Protein AF-A0ABD2JQU9-F1 (afdb_monomer)

Organism: Heterodera schachtii (NCBI:txid97005)

InterPro domains:
  IPR001356 Homeodomain [PS50071] (79-142)
  IPR001356 Homeodomain [SM00389] (81-146)
  IPR001356 Homeodomain [cd00086] (82-143)
  IPR008422 KN homeodomain [PF05920] (100-138)
  IPR009057 Homedomain-like superfamily [SSF46689] (81-146)
  IPR017970 Homeobox, conserved site [PS00027] (117-140)
  IPR050224 Three Amino acid Loop Extension (TALE) homeobox [PTHR11850] (70-148)

Foldseek 3Di:
DDDDDDDDDDDPPDDDPVVVLVVVLVVLVVVVVVVCVVDPDDPVNVVVVVVVSVVVVVVVVVVVVVVVVVVVVVVCVVVVVPPDDDDFDPQLVVLLVVLCVVCVVPLDDDLVVLVVSCVRRVHDSVVSVVVSVVVVVVVVVVVVVVVVVVVVPDDDDDDD

Solvent-accessible surface area (backbone atoms only — not comparable to full-atom values): 9724 Å² total; per-residue (Å²): 140,81,90,83,80,85,79,86,84,91,79,81,74,76,77,68,72,63,63,56,57,55,51,48,52,52,51,53,53,54,51,51,62,58,47,46,76,79,42,94,70,54,72,64,59,56,48,54,52,50,51,53,51,51,52,50,52,52,50,55,52,47,54,52,50,51,54,51,52,52,52,51,50,54,52,46,55,63,71,56,70,57,79,74,88,73,77,75,52,72,64,34,52,48,57,56,47,50,55,42,62,78,29,60,92,63,68,67,76,53,72,72,52,36,47,54,50,13,63,77,46,75,48,52,54,66,55,45,54,52,46,47,56,51,49,53,55,53,49,54,54,51,53,54,55,51,51,61,60,54,72,72,68,71,80,82,78,83,79,130

Secondary structure (DSSP, 8-state):
----PPP---------THHHHHHHHHHHHHHHHHHTTTS---HHHHHHHHHHHHHHHHHHHHHHHHHHHHHHHHHHHHHT-----PPPPHHHHHHHHHHHHHTSSS----HHHHHHHHHHHT--HHHHHHHHHHHHHHHHHHHHHHHHHHTT--------

pLDDT: mean 79.43, std 18.69, range [31.61, 96.81]

Nearest PDB structures (foldseek):
  4cyc-assembly1_B  TM=1.005E+00  e=2.100E-06  Drosophila melanogaster
  4uus-assembly2_F  TM=8.925E-01  e=4.643E-06  Drosophila melanogaster
  6fqp-assembly1_B  TM=8.777E-01  e=8.625E-04  Homo sapiens
  1x2n-assembly1_A  TM=8.957E-01  e=9.214E-04  Homo sapiens
  1le8-assembly1_B  TM=9.350E-01  e=3.501E-02  Saccharomyces cerevisiae

Structure (mmCIF, N/CA/C/O backbone):
data_AF-A0ABD2JQU9-F1
#
_entry.id   AF-A0ABD2JQU9-F1
#
loop_
_atom_site.group_PDB
_atom_site.id
_atom_site.type_symbol
_atom_site.label_atom_id
_atom_site.label_alt_id
_atom_site.label_comp_id
_atom_site.label_asym_id
_atom_site.label_entity_id
_atom_site.label_seq_id
_atom_site.pdbx_PDB_ins_code
_atom_site.Cartn_x
_atom_site.Cartn_y
_atom_site.Cartn_z
_atom_site.occupancy
_atom_site.B_iso_or_equiv
_atom_site.auth_seq_id
_atom_site.auth_comp_id
_atom_site.auth_asym_id
_atom_site.auth_atom_id
_atom_site.pdbx_PDB_model_num
ATOM 1 N N . MET A 1 1 ? -27.118 -8.702 -22.383 1.00 34.50 1 MET A N 1
ATOM 2 C CA . MET A 1 1 ? -26.031 -9.206 -21.510 1.00 34.50 1 MET A CA 1
ATOM 3 C C . MET A 1 1 ? -24.761 -9.290 -22.346 1.00 34.50 1 MET A C 1
ATOM 5 O O . MET A 1 1 ? -24.836 -9.904 -23.390 1.00 34.50 1 MET A O 1
ATOM 9 N N . ILE A 1 2 ? -23.601 -8.714 -22.051 1.00 36.03 2 ILE A N 1
ATOM 10 C CA . ILE A 1 2 ? -23.138 -7.733 -21.068 1.00 36.03 2 ILE A CA 1
ATOM 11 C C . ILE A 1 2 ? -22.145 -6.853 -21.845 1.00 36.03 2 ILE A C 1
ATOM 13 O O . ILE A 1 2 ? -21.308 -7.353 -22.591 1.00 36.03 2 ILE A O 1
ATOM 17 N N . ILE A 1 3 ? -22.285 -5.543 -21.679 1.00 39.41 3 ILE A N 1
ATOM 18 C CA . ILE A 1 3 ? -21.389 -4.509 -22.191 1.00 39.41 3 ILE A CA 1
ATOM 19 C C . ILE A 1 3 ? -20.104 -4.551 -21.358 1.00 39.41 3 ILE A C 1
ATOM 21 O O . ILE A 1 3 ? -20.185 -4.486 -20.133 1.00 39.41 3 ILE A O 1
ATOM 25 N N . PHE A 1 4 ? -18.927 -4.570 -21.987 1.00 31.61 4 PHE A N 1
ATOM 26 C CA . PHE A 1 4 ? -17.730 -4.042 -21.332 1.00 31.61 4 PHE A CA 1
ATOM 27 C C . PHE A 1 4 ? -16.903 -3.206 -22.306 1.00 31.61 4 PHE A C 1
ATOM 29 O O . PHE A 1 4 ? -15.970 -3.667 -22.955 1.00 31.61 4 PHE A O 1
ATOM 36 N N . VAL A 1 5 ? -17.296 -1.938 -22.397 1.00 41.03 5 VAL A N 1
ATOM 37 C CA . VAL A 1 5 ? -16.440 -0.843 -22.845 1.00 41.03 5 VAL A CA 1
ATOM 38 C C . VAL A 1 5 ? -15.623 -0.392 -21.633 1.00 41.03 5 VAL A C 1
ATOM 40 O O . VAL A 1 5 ? -16.225 0.088 -20.669 1.00 41.03 5 VAL A O 1
ATOM 43 N N . PRO A 1 6 ? -14.282 -0.443 -21.653 1.00 39.75 6 PRO A N 1
ATOM 44 C CA . PRO A 1 6 ? -13.497 0.433 -20.807 1.00 39.75 6 PRO A CA 1
ATOM 45 C C . PRO A 1 6 ? -13.374 1.806 -21.488 1.00 39.75 6 PRO A C 1
ATOM 47 O O . PRO A 1 6 ? -12.848 1.936 -22.593 1.00 39.75 6 PRO A O 1
ATOM 50 N N . LYS A 1 7 ? -13.889 2.838 -20.811 1.00 41.66 7 LYS A N 1
ATOM 51 C CA . LYS A 1 7 ? -13.658 4.260 -21.102 1.00 41.66 7 LYS A CA 1
ATOM 52 C C . LYS A 1 7 ? -12.208 4.631 -20.709 1.00 41.66 7 LYS A C 1
ATOM 54 O O . LYS A 1 7 ? -11.801 4.320 -19.598 1.00 41.66 7 LYS A O 1
ATOM 59 N N . ASN A 1 8 ? -11.491 5.260 -21.652 1.00 38.97 8 ASN A N 1
ATOM 60 C CA . ASN A 1 8 ? -10.185 5.978 -21.654 1.00 38.97 8 ASN A CA 1
ATOM 61 C C . ASN A 1 8 ? -9.604 6.525 -20.316 1.00 38.97 8 ASN A C 1
ATOM 63 O O . ASN A 1 8 ? -10.396 6.713 -19.396 1.00 38.97 8 ASN A O 1
ATOM 67 N N . PRO A 1 9 ? -8.312 6.972 -20.216 1.00 54.53 9 PRO A N 1
ATOM 68 C CA . PRO A 1 9 ? -7.276 7.189 -21.261 1.00 54.53 9 PRO A CA 1
ATOM 69 C C . PRO A 1 9 ? -5.811 6.800 -20.861 1.00 54.53 9 PRO A C 1
ATOM 71 O O . PRO A 1 9 ? -5.499 6.488 -19.715 1.00 54.53 9 PRO A O 1
ATOM 74 N N . SER A 1 10 ? -4.857 6.932 -21.795 1.00 41.62 10 SER A N 1
ATOM 75 C CA . SER A 1 10 ? -3.425 7.224 -21.522 1.00 41.62 10 SER A CA 1
ATOM 76 C C . SER A 1 10 ? -2.565 6.204 -20.747 1.00 41.62 10 SER A C 1
ATOM 78 O O . SER A 1 10 ? -1.945 6.534 -19.742 1.00 41.62 10 SER A O 1
ATOM 80 N N . LEU A 1 11 ? -2.380 5.002 -21.291 1.00 42.66 11 LEU A N 1
ATOM 81 C CA . LEU A 1 11 ? -1.131 4.254 -21.087 1.00 42.66 11 LEU A CA 1
ATOM 82 C C . LEU A 1 11 ? -0.710 3.613 -22.407 1.00 42.66 11 LEU A C 1
ATOM 84 O O . LEU A 1 11 ? -0.790 2.406 -22.617 1.00 42.66 11 LEU 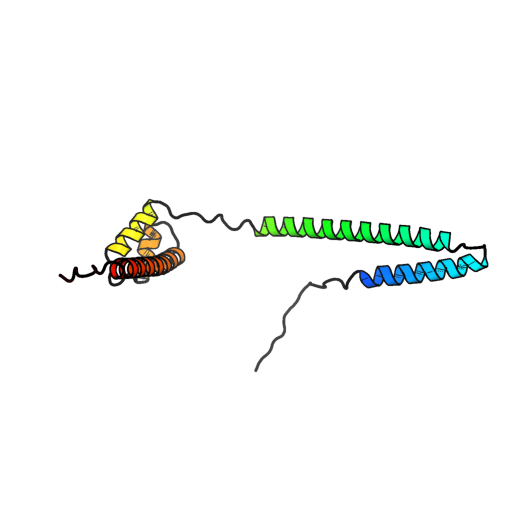A O 1
ATOM 88 N N . ILE A 1 12 ? -0.247 4.465 -23.321 1.00 46.06 12 ILE A N 1
ATOM 89 C CA . ILE A 1 12 ? 0.651 4.017 -24.380 1.00 46.06 12 ILE A CA 1
ATOM 90 C C . ILE A 1 12 ? 1.947 3.646 -23.662 1.00 46.06 12 ILE A C 1
ATOM 92 O O . ILE A 1 12 ? 2.786 4.500 -23.392 1.00 46.06 12 ILE A O 1
ATOM 96 N N . ILE A 1 13 ? 2.082 2.377 -23.283 1.00 45.00 13 ILE A N 1
ATOM 97 C CA . ILE A 1 13 ? 3.381 1.813 -22.924 1.00 45.00 13 ILE A CA 1
ATOM 98 C C . ILE A 1 13 ? 4.216 1.919 -24.208 1.00 45.00 13 ILE A C 1
ATOM 100 O O . ILE A 1 13 ? 3.842 1.293 -25.207 1.00 45.00 13 ILE A O 1
ATOM 104 N N . PRO A 1 14 ? 5.277 2.746 -24.261 1.00 45.03 14 PRO A N 1
ATOM 105 C CA . PRO A 1 14 ? 6.024 2.909 -25.493 1.00 45.03 14 PRO A CA 1
ATOM 106 C C . PRO A 1 14 ? 6.650 1.562 -25.858 1.00 45.03 14 PRO A C 1
ATOM 108 O O . PRO A 1 14 ? 7.309 0.917 -25.038 1.00 45.03 14 PRO A O 1
ATOM 111 N N . ARG A 1 15 ? 6.390 1.128 -27.098 1.00 51.03 15 ARG A N 1
ATOM 112 C CA . ARG A 1 15 ? 7.008 -0.045 -27.730 1.00 51.03 15 ARG A CA 1
ATOM 113 C C . ARG A 1 15 ? 8.518 -0.066 -27.448 1.00 51.03 15 ARG A C 1
ATOM 115 O O . ARG A 1 15 ? 9.155 0.988 -27.455 1.00 51.03 15 ARG A O 1
ATOM 122 N N . PRO A 1 16 ? 9.103 -1.250 -27.209 1.00 48.78 16 PRO A N 1
ATOM 123 C CA . PRO A 1 16 ? 10.430 -1.361 -26.633 1.00 48.78 16 PRO A CA 1
ATOM 124 C C . PRO A 1 16 ? 11.494 -0.808 -27.584 1.00 48.78 16 PRO A C 1
ATOM 126 O O . PRO A 1 16 ? 11.481 -1.064 -28.788 1.00 48.78 16 PRO A O 1
ATOM 129 N N . LEU A 1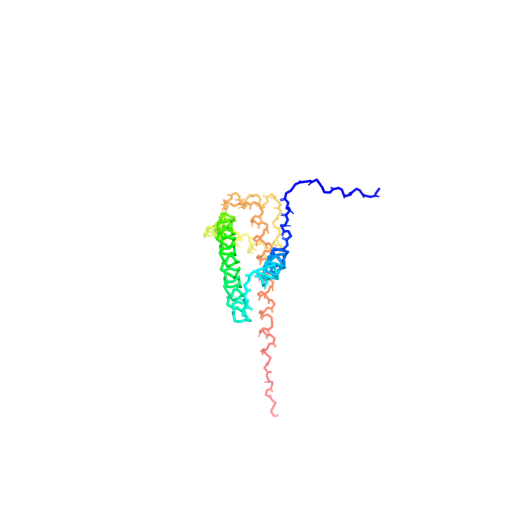 17 ? 12.463 -0.114 -26.989 1.00 51.19 17 LEU A N 1
ATOM 130 C CA . LEU A 1 17 ? 13.675 0.505 -27.553 1.00 51.19 17 LEU A CA 1
ATOM 131 C C . LEU A 1 17 ? 14.522 -0.391 -28.487 1.00 51.19 17 LEU A C 1
ATOM 133 O O . LEU A 1 17 ? 15.491 0.077 -29.081 1.00 51.19 17 LEU A O 1
ATOM 137 N N . PHE A 1 18 ? 14.161 -1.665 -28.644 1.00 47.84 18 PHE A N 1
ATOM 138 C CA . PHE A 1 18 ? 14.806 -2.635 -29.526 1.00 47.84 18 PHE A CA 1
ATOM 139 C C . PHE A 1 18 ? 14.780 -2.227 -31.002 1.00 47.84 18 PHE A C 1
ATOM 141 O O . PHE A 1 18 ? 15.732 -2.508 -31.726 1.00 47.84 18 PHE A O 1
ATOM 148 N N . HIS A 1 19 ? 13.737 -1.524 -31.453 1.00 50.53 19 HIS A N 1
ATOM 149 C CA . HIS A 1 19 ? 13.647 -1.121 -32.858 1.00 50.53 19 HIS A CA 1
ATOM 150 C C . HIS A 1 19 ? 14.688 -0.052 -33.229 1.00 50.53 19 HIS A C 1
ATOM 152 O O . HIS A 1 19 ? 15.173 -0.038 -34.359 1.00 50.53 19 HIS A O 1
ATOM 158 N N . ASN A 1 20 ? 15.091 0.793 -32.271 1.00 60.19 20 ASN A N 1
ATOM 159 C CA . ASN A 1 20 ? 16.080 1.845 -32.504 1.00 60.19 20 ASN A CA 1
ATOM 160 C C . ASN A 1 20 ? 17.502 1.293 -32.589 1.00 60.19 20 ASN A C 1
ATOM 162 O O . ASN A 1 20 ? 18.254 1.738 -33.449 1.00 60.19 20 ASN A O 1
ATOM 166 N N . SER A 1 21 ? 17.882 0.310 -31.762 1.00 62.84 21 SER A N 1
ATOM 167 C CA . SER A 1 21 ? 19.242 -0.249 -31.841 1.00 62.84 21 SER A CA 1
ATOM 168 C C . SER A 1 21 ? 19.438 -1.096 -33.101 1.00 62.84 21 SER A C 1
ATOM 170 O O . SER A 1 21 ? 20.483 -1.002 -33.740 1.00 62.84 21 SER A O 1
ATOM 172 N N . VAL A 1 22 ? 18.415 -1.853 -33.518 1.00 68.19 22 VAL A N 1
ATOM 173 C CA . VAL A 1 22 ? 18.451 -2.643 -34.757 1.00 68.19 22 VAL A CA 1
ATOM 174 C C . VAL A 1 22 ? 18.450 -1.732 -35.989 1.00 68.19 22 VAL A C 1
ATOM 176 O O . VAL A 1 22 ? 19.263 -1.934 -36.892 1.00 68.19 22 VAL A O 1
ATOM 179 N N . ALA A 1 23 ? 17.611 -0.689 -36.012 1.00 73.81 23 ALA A N 1
ATOM 180 C CA . ALA A 1 23 ? 17.609 0.301 -37.092 1.00 73.81 23 ALA A CA 1
ATOM 181 C C . ALA A 1 23 ? 18.923 1.095 -37.152 1.00 73.81 23 ALA A C 1
ATOM 183 O O . ALA A 1 23 ? 19.456 1.324 -38.239 1.00 73.81 23 ALA A O 1
ATOM 184 N N . CYS A 1 24 ? 19.484 1.464 -35.998 1.00 74.69 24 CYS A N 1
ATOM 185 C CA . CYS A 1 24 ? 20.772 2.143 -35.908 1.00 74.69 24 CYS A CA 1
ATOM 186 C C . CYS A 1 24 ? 21.899 1.252 -36.444 1.00 74.69 24 CYS A C 1
ATOM 188 O O . CYS A 1 24 ? 22.634 1.675 -37.330 1.00 74.69 24 CYS A O 1
ATOM 190 N N . LEU A 1 25 ? 21.961 -0.016 -36.022 1.00 74.12 25 LEU A N 1
ATOM 191 C CA . LEU A 1 25 ? 22.961 -0.972 -36.501 1.00 74.12 25 LEU A CA 1
ATOM 192 C C . LEU A 1 25 ? 22.860 -1.213 -38.015 1.00 74.12 25 LEU A C 1
ATOM 194 O O . LEU A 1 25 ? 23.878 -1.289 -38.704 1.00 74.12 25 LEU A O 1
ATOM 198 N N . HIS A 1 26 ? 21.640 -1.319 -38.547 1.00 79.19 26 HIS A N 1
ATOM 199 C CA . HIS A 1 26 ? 21.409 -1.463 -39.983 1.00 79.19 26 HIS A CA 1
ATOM 200 C C . HIS A 1 26 ? 21.869 -0.222 -40.762 1.00 79.19 26 HIS A C 1
ATOM 202 O O . HIS A 1 26 ? 22.575 -0.343 -41.765 1.00 79.19 26 HIS A O 1
ATOM 208 N N . THR A 1 27 ? 21.542 0.968 -40.257 1.00 81.50 27 THR A N 1
ATOM 209 C CA . THR A 1 27 ? 21.963 2.248 -40.843 1.00 81.50 27 THR A CA 1
ATOM 210 C C . THR A 1 27 ? 23.484 2.384 -40.835 1.00 81.50 27 THR A C 1
ATOM 212 O O . THR A 1 27 ? 24.077 2.716 -41.859 1.00 81.50 27 THR A O 1
ATOM 215 N N . SER A 1 28 ? 24.138 2.041 -39.722 1.00 81.31 28 SER A N 1
ATOM 216 C CA . SER A 1 28 ? 25.597 2.056 -39.608 1.00 81.31 28 SER A CA 1
ATOM 217 C C . SER A 1 28 ? 26.268 1.094 -40.588 1.00 81.31 28 SER A C 1
ATOM 219 O O . SER A 1 28 ? 27.234 1.467 -41.245 1.00 81.31 28 SER A O 1
ATOM 221 N N . ARG A 1 29 ? 25.740 -0.127 -40.754 1.00 82.19 29 ARG A N 1
ATOM 222 C CA . ARG A 1 29 ? 26.263 -1.094 -41.738 1.00 82.19 29 ARG A CA 1
ATOM 223 C C . ARG A 1 29 ? 26.153 -0.580 -43.171 1.00 82.19 29 ARG A C 1
ATOM 225 O O . ARG A 1 29 ? 27.103 -0.706 -43.938 1.00 82.19 29 ARG A O 1
ATOM 232 N N . ARG A 1 30 ? 25.018 0.030 -43.520 1.00 85.56 30 ARG A N 1
ATOM 233 C CA . ARG A 1 30 ? 24.813 0.643 -44.837 1.00 85.56 30 ARG A CA 1
ATOM 234 C C . ARG A 1 30 ? 25.769 1.816 -45.071 1.00 85.56 30 ARG A C 1
ATOM 236 O O . ARG A 1 30 ? 26.307 1.935 -46.166 1.00 85.56 30 ARG A O 1
A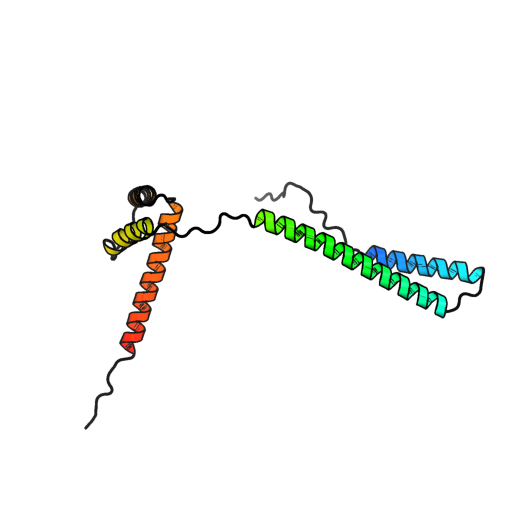TOM 243 N N . LEU A 1 31 ? 26.025 2.634 -44.049 1.00 85.25 31 LEU A N 1
ATOM 244 C CA . LEU A 1 31 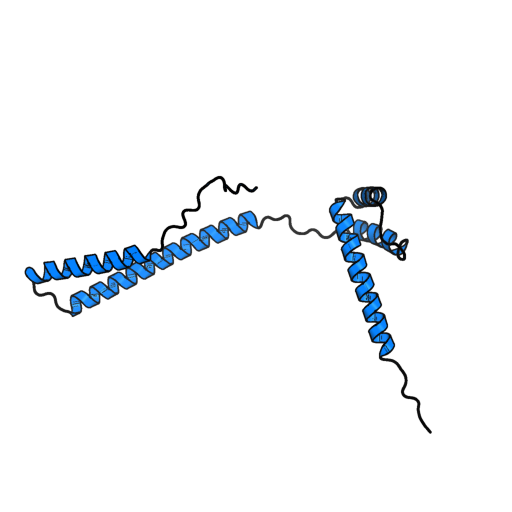? 26.995 3.729 -44.122 1.00 85.25 31 LEU A CA 1
ATOM 245 C C . LEU A 1 31 ? 28.411 3.208 -44.411 1.00 85.25 31 LEU A C 1
ATOM 247 O O . LEU A 1 31 ? 29.051 3.679 -45.347 1.00 85.25 31 LEU A O 1
ATOM 251 N N . PHE A 1 32 ? 28.876 2.187 -43.684 1.00 85.06 32 PHE A N 1
ATOM 252 C CA . PHE A 1 32 ? 30.189 1.583 -43.945 1.00 85.06 32 PHE A CA 1
ATOM 253 C C . PHE A 1 32 ? 30.305 0.982 -45.349 1.00 85.06 32 PHE A C 1
ATOM 255 O O . PHE A 1 32 ? 31.346 1.137 -45.983 1.00 85.06 32 PHE A O 1
ATOM 262 N N . ALA A 1 33 ? 29.240 0.356 -45.859 1.00 84.56 33 ALA A N 1
ATOM 263 C CA . ALA A 1 33 ? 29.223 -0.211 -47.208 1.00 84.56 33 ALA A CA 1
ATOM 264 C C . ALA A 1 33 ? 29.380 0.855 -48.309 1.00 84.56 33 ALA A C 1
ATOM 266 O O . ALA A 1 33 ? 30.043 0.606 -49.312 1.00 84.56 33 ALA A O 1
ATOM 267 N N . VAL A 1 34 ? 28.806 2.049 -48.119 1.00 86.62 34 VAL A N 1
ATOM 268 C CA . VAL A 1 34 ? 28.988 3.183 -49.042 1.00 86.62 34 VAL A CA 1
ATOM 269 C C . VAL A 1 34 ? 30.392 3.776 -48.903 1.00 86.62 34 VAL A C 1
ATOM 271 O O . VAL A 1 34 ? 31.059 4.025 -49.902 1.00 86.62 34 VAL A O 1
ATOM 274 N N . HIS A 1 35 ? 30.885 3.952 -47.674 1.00 84.75 35 HIS A N 1
ATOM 275 C CA . HIS A 1 35 ? 32.224 4.500 -47.426 1.00 84.75 35 HIS A CA 1
ATOM 276 C C . HIS A 1 35 ? 33.351 3.628 -47.993 1.00 84.75 35 HIS A C 1
ATOM 278 O O . HIS A 1 35 ? 34.354 4.166 -48.463 1.00 84.75 35 HIS A O 1
ATOM 284 N N . ALA A 1 36 ? 33.171 2.305 -47.999 1.00 86.38 36 ALA A N 1
ATOM 285 C CA . ALA A 1 36 ? 34.122 1.359 -48.578 1.00 86.38 36 ALA A CA 1
ATOM 286 C C . ALA A 1 36 ? 34.349 1.557 -50.091 1.00 86.38 36 ALA A C 1
ATOM 288 O O . ALA A 1 36 ? 35.362 1.101 -50.612 1.00 86.38 36 ALA A O 1
ATOM 289 N N . GLN A 1 37 ? 33.445 2.254 -50.793 1.00 88.25 37 GLN A N 1
ATOM 290 C CA . GLN A 1 37 ? 33.595 2.580 -52.219 1.00 88.25 37 GLN A CA 1
ATOM 291 C C . GLN A 1 37 ? 34.522 3.780 -52.462 1.00 88.25 37 GLN A C 1
ATOM 293 O O . GLN A 1 37 ? 35.054 3.931 -53.556 1.00 88.25 37 GLN A O 1
ATOM 298 N N . LEU A 1 38 ? 34.712 4.640 -51.455 1.00 87.38 38 LEU A N 1
ATOM 299 C CA . LEU A 1 38 ? 35.482 5.885 -51.567 1.00 87.38 38 LEU A CA 1
ATOM 300 C C . LEU A 1 38 ? 36.870 5.784 -50.925 1.00 87.38 38 LEU A C 1
ATOM 302 O O . LEU A 1 38 ? 37.760 6.569 -51.241 1.00 87.38 38 LEU A O 1
ATOM 306 N N . ARG A 1 39 ? 37.057 4.841 -49.998 1.00 85.50 39 ARG A N 1
ATOM 307 C CA . ARG A 1 39 ? 38.328 4.590 -49.314 1.00 85.50 39 ARG A CA 1
ATOM 308 C C . ARG A 1 39 ? 38.382 3.163 -48.770 1.00 85.50 39 ARG A C 1
ATOM 310 O O . ARG A 1 39 ? 37.332 2.605 -48.451 1.00 85.50 39 ARG A O 1
ATOM 317 N N . PRO A 1 40 ? 39.582 2.602 -48.550 1.00 85.75 40 PRO A N 1
ATOM 318 C CA . PRO A 1 40 ? 39.719 1.349 -47.823 1.00 85.75 40 PRO A CA 1
ATOM 319 C C . PRO A 1 40 ? 39.149 1.502 -46.406 1.00 85.75 40 PRO A C 1
ATOM 321 O O . PRO A 1 40 ? 39.565 2.385 -45.650 1.00 85.75 40 PRO A O 1
ATOM 324 N N . VAL A 1 41 ? 38.182 0.653 -46.064 1.00 86.88 41 VAL A N 1
ATOM 325 C CA . VAL A 1 41 ? 37.637 0.510 -44.709 1.00 86.88 41 VAL A CA 1
ATOM 326 C C . VAL A 1 41 ? 38.158 -0.808 -44.163 1.00 86.88 41 VAL A C 1
ATOM 328 O O . VAL A 1 41 ? 37.892 -1.864 -44.738 1.00 86.88 41 VAL A O 1
ATOM 331 N N . THR A 1 42 ? 38.917 -0.759 -43.071 1.00 88.12 42 THR A N 1
ATOM 332 C CA . THR A 1 42 ? 39.436 -1.983 -42.463 1.00 88.12 42 THR A CA 1
ATOM 333 C C . THR A 1 42 ? 38.368 -2.628 -41.573 1.00 88.12 42 THR A C 1
ATOM 335 O O . THR A 1 42 ? 37.522 -1.931 -41.002 1.00 88.12 42 THR A O 1
ATOM 338 N N . PRO A 1 43 ? 38.398 -3.958 -41.378 1.00 83.69 43 PRO A N 1
ATOM 339 C CA . PRO A 1 43 ? 37.519 -4.619 -40.413 1.00 83.69 43 PRO A CA 1
ATOM 340 C C . PRO A 1 43 ? 37.662 -4.066 -38.984 1.00 83.69 43 PRO A C 1
ATOM 342 O O . PRO A 1 43 ? 36.688 -4.061 -38.230 1.00 83.69 43 PRO A O 1
ATOM 345 N N . GLY A 1 44 ? 38.850 -3.562 -38.625 1.00 85.69 44 GLY A N 1
ATOM 346 C CA . GLY A 1 44 ? 39.113 -2.925 -37.333 1.00 85.69 44 GLY A CA 1
ATOM 347 C C . GLY A 1 44 ? 38.299 -1.647 -37.123 1.00 85.69 44 GLY A C 1
ATOM 348 O O . GLY A 1 44 ? 37.722 -1.469 -36.052 1.00 85.69 44 GLY A O 1
ATOM 349 N N . ASP A 1 45 ? 38.156 -0.811 -38.155 1.00 83.62 45 ASP A N 1
ATOM 350 C CA . ASP A 1 45 ? 37.362 0.427 -38.092 1.00 83.62 45 ASP A CA 1
ATOM 351 C C . AS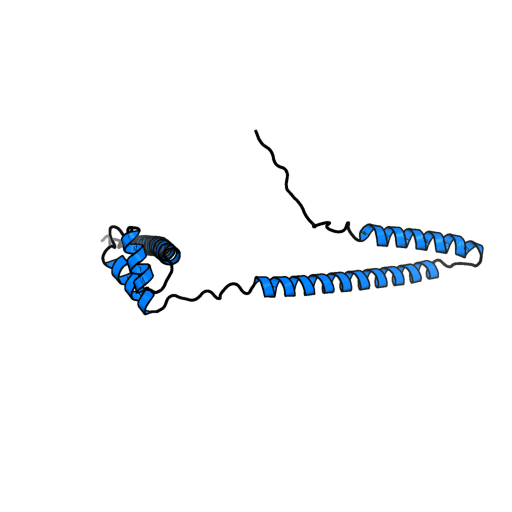P A 1 45 ? 35.882 0.131 -37.796 1.00 83.62 45 ASP A C 1
ATOM 353 O O . ASP A 1 45 ? 35.248 0.776 -36.956 1.00 83.62 45 ASP A O 1
ATOM 357 N N . VAL A 1 46 ? 35.341 -0.904 -38.450 1.00 84.00 46 VAL A N 1
ATOM 358 C CA . VAL A 1 46 ? 33.953 -1.353 -38.265 1.00 84.00 46 VAL A CA 1
ATOM 359 C C . VAL A 1 46 ? 33.741 -1.915 -36.857 1.00 84.00 46 VAL A C 1
ATOM 361 O O . VAL A 1 46 ? 32.712 -1.649 -36.231 1.00 84.00 46 VAL A O 1
ATOM 364 N N . GLN A 1 47 ? 34.715 -2.665 -36.333 1.00 85.62 47 GLN A N 1
ATOM 365 C CA . GLN A 1 47 ? 34.665 -3.198 -34.970 1.00 85.62 47 GLN A CA 1
ATOM 366 C C . GLN A 1 47 ? 34.730 -2.090 -33.914 1.00 85.62 47 GLN A C 1
ATOM 368 O O . GLN A 1 47 ? 33.902 -2.083 -33.002 1.00 85.62 47 GLN A O 1
ATOM 373 N N . GLN A 1 48 ? 35.650 -1.131 -34.050 1.00 86.62 48 GLN A N 1
ATOM 374 C CA . GLN A 1 48 ? 35.773 0.001 -33.124 1.00 86.62 48 GLN A CA 1
ATOM 375 C C . GLN A 1 48 ? 34.492 0.831 -33.083 1.00 86.62 48 GLN A C 1
ATOM 377 O O . GLN A 1 48 ? 33.965 1.119 -32.007 1.00 86.62 48 GLN A O 1
ATOM 382 N N . PHE A 1 49 ? 33.922 1.140 -34.248 1.00 85.31 49 PHE A N 1
ATOM 383 C CA . PHE A 1 49 ? 32.641 1.832 -34.309 1.00 85.31 49 PHE A CA 1
ATOM 384 C C . PHE A 1 49 ? 31.511 1.020 -33.663 1.00 85.31 49 PHE A C 1
ATOM 386 O O . PHE A 1 49 ? 30.700 1.569 -32.915 1.00 85.31 49 PHE A O 1
ATOM 393 N N . GLY A 1 50 ? 31.472 -0.295 -33.904 1.00 83.94 50 GLY A N 1
ATOM 394 C CA . GLY A 1 50 ? 30.518 -1.196 -33.262 1.00 83.94 50 GLY A CA 1
ATOM 395 C C . GLY A 1 50 ? 30.597 -1.139 -31.734 1.00 83.94 50 GLY A C 1
ATOM 396 O O . GLY A 1 50 ? 29.564 -1.037 -31.074 1.00 83.94 50 GLY A O 1
ATOM 397 N N . ILE A 1 51 ? 31.807 -1.132 -31.171 1.00 87.81 51 ILE A N 1
ATOM 398 C CA . ILE A 1 51 ? 32.041 -1.010 -29.725 1.00 87.81 51 ILE A CA 1
ATOM 399 C C . ILE A 1 51 ? 31.525 0.335 -29.203 1.00 87.81 51 ILE A C 1
ATOM 401 O O . ILE A 1 51 ? 30.748 0.361 -28.247 1.00 87.81 51 ILE A O 1
ATOM 405 N N . VAL A 1 52 ? 31.895 1.447 -29.845 1.00 88.25 52 VAL A N 1
ATOM 406 C CA . VAL A 1 52 ? 31.455 2.796 -29.444 1.00 88.25 52 VAL A CA 1
ATOM 407 C C . VAL A 1 52 ? 29.930 2.904 -29.465 1.00 88.25 52 VAL A C 1
ATOM 409 O O . VAL A 1 52 ? 29.327 3.417 -28.519 1.00 88.25 52 VAL A O 1
ATOM 412 N N . LEU A 1 53 ? 29.288 2.364 -30.503 1.00 85.69 53 LEU A N 1
ATOM 413 C CA . LEU A 1 53 ? 27.835 2.370 -30.627 1.00 85.69 53 LEU A CA 1
ATOM 414 C C . LEU A 1 53 ? 27.157 1.563 -29.511 1.00 85.69 53 LEU A C 1
ATOM 416 O O . LEU A 1 53 ? 26.174 2.024 -28.926 1.00 85.69 53 LEU A O 1
ATOM 420 N N . GLN A 1 54 ? 27.685 0.382 -29.181 1.00 84.06 54 GLN A N 1
ATOM 421 C CA . GLN A 1 54 ? 27.167 -0.453 -28.093 1.00 84.06 54 GLN A CA 1
ATOM 422 C C . GLN A 1 54 ? 27.312 0.235 -26.732 1.00 84.06 54 GLN A C 1
ATOM 424 O O . GLN A 1 54 ? 26.361 0.262 -25.949 1.00 84.06 54 GLN A O 1
ATOM 429 N N . LEU A 1 55 ? 28.471 0.839 -26.460 1.00 88.12 55 LEU A N 1
ATOM 430 C CA . LEU A 1 55 ? 28.723 1.569 -25.216 1.00 88.12 55 LEU A CA 1
ATOM 431 C C . LEU A 1 55 ? 27.797 2.778 -25.073 1.00 88.12 55 LEU A C 1
ATOM 433 O O . LEU A 1 55 ? 27.182 2.957 -24.022 1.00 88.12 55 LEU A O 1
ATOM 437 N N . SER A 1 56 ? 27.644 3.560 -26.143 1.00 87.38 56 SER A N 1
ATOM 438 C CA . SER A 1 56 ? 26.714 4.690 -26.190 1.00 87.38 56 SER A CA 1
ATOM 439 C C . SER A 1 56 ? 25.280 4.222 -25.936 1.00 87.38 56 SER A C 1
ATOM 441 O O . SER A 1 56 ? 24.610 4.724 -25.038 1.00 87.38 56 SER A O 1
ATOM 443 N N . THR A 1 57 ? 24.833 3.170 -26.628 1.00 84.81 57 THR A N 1
ATOM 444 C CA . THR A 1 57 ? 23.488 2.599 -26.444 1.00 84.81 57 THR A CA 1
ATOM 445 C C . THR A 1 57 ? 23.253 2.147 -25.002 1.00 84.81 57 THR A C 1
ATOM 447 O O . THR A 1 57 ? 22.209 2.446 -24.421 1.00 84.81 57 THR A O 1
ATOM 450 N N . LYS A 1 58 ? 24.232 1.467 -24.393 1.00 85.00 58 LYS A N 1
ATOM 451 C CA . LYS A 1 58 ? 24.158 1.011 -22.998 1.00 85.00 58 LYS A CA 1
ATOM 452 C C . LYS A 1 58 ? 24.108 2.181 -22.014 1.00 85.00 58 LYS A C 1
ATOM 454 O O . LYS A 1 58 ? 23.347 2.119 -21.050 1.00 85.00 58 LYS A O 1
ATOM 459 N N . LYS A 1 59 ? 24.873 3.248 -22.266 1.00 89.50 59 LYS A N 1
ATOM 460 C CA . LYS A 1 59 ? 24.841 4.481 -21.469 1.00 89.50 59 LYS A CA 1
ATOM 461 C C . LYS A 1 59 ? 23.444 5.101 -21.479 1.00 89.50 59 LYS A C 1
ATOM 463 O O . LYS A 1 59 ? 22.848 5.238 -20.415 1.00 89.50 59 LYS A O 1
ATOM 468 N N . TRP A 1 60 ? 22.885 5.370 -22.660 1.00 87.56 60 TRP A N 1
ATOM 469 C CA . TRP A 1 60 ? 21.539 5.943 -22.785 1.00 87.56 60 TRP A CA 1
ATOM 470 C C . TRP A 1 60 ? 20.461 5.048 -22.169 1.00 87.56 60 TRP A C 1
ATOM 472 O O . TRP A 1 60 ? 19.525 5.534 -21.537 1.00 87.56 60 TRP A O 1
ATOM 482 N N . GLN A 1 61 ? 20.599 3.726 -22.307 1.00 87.69 61 GLN A N 1
ATOM 483 C CA . GLN A 1 61 ? 19.679 2.779 -21.685 1.00 87.69 61 GLN A CA 1
ATOM 484 C C . GLN A 1 61 ? 19.701 2.881 -20.154 1.00 87.69 61 GLN A C 1
ATOM 486 O O . GLN A 1 61 ? 18.644 2.795 -19.527 1.00 87.69 61 GLN A O 1
ATOM 491 N N . ASN A 1 62 ? 20.880 3.031 -19.552 1.00 88.44 62 ASN A N 1
ATOM 492 C CA . ASN A 1 62 ? 21.015 3.176 -18.106 1.00 88.44 62 ASN A CA 1
ATOM 493 C C . ASN A 1 62 ? 20.468 4.523 -17.629 1.00 88.44 62 ASN A C 1
ATOM 495 O O . ASN A 1 62 ? 19.643 4.532 -16.725 1.00 88.44 62 ASN A O 1
ATOM 499 N N . GLU A 1 63 ? 20.812 5.626 -18.296 1.00 91.81 63 GLU A N 1
ATOM 500 C CA . GLU A 1 63 ? 20.287 6.957 -17.955 1.00 91.81 63 GLU A CA 1
ATOM 501 C C . GLU A 1 63 ? 18.754 6.9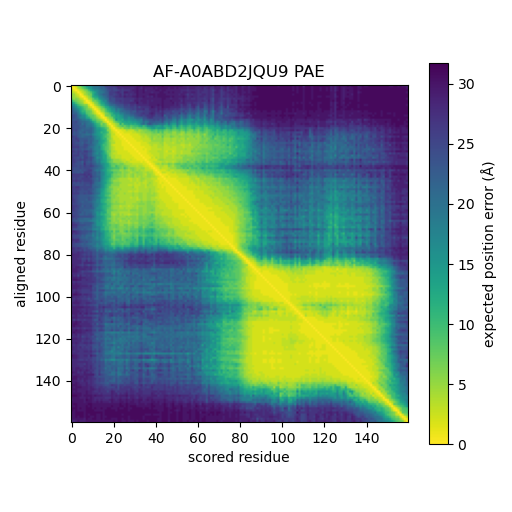97 -17.998 1.00 91.81 63 GLU A C 1
ATOM 503 O O . GLU A 1 63 ? 18.109 7.537 -17.099 1.00 91.81 63 GLU A O 1
ATOM 508 N N . LEU A 1 64 ? 18.148 6.356 -19.004 1.00 92.06 64 LEU A N 1
ATOM 509 C CA . LEU A 1 64 ? 16.696 6.2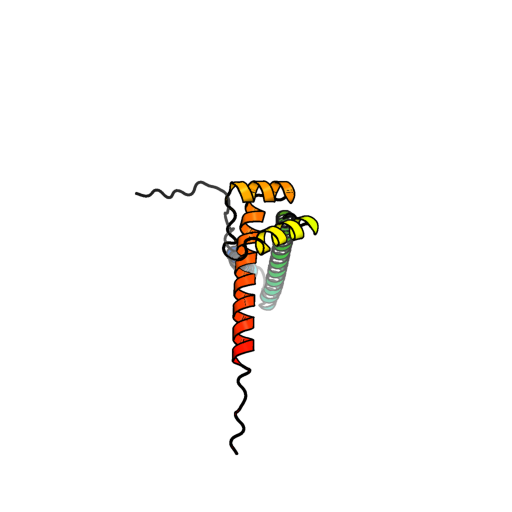60 -19.099 1.00 92.06 64 LEU A CA 1
ATOM 510 C C . LEU A 1 64 ? 16.097 5.423 -17.959 1.00 92.06 64 LEU A C 1
ATOM 512 O O . LEU A 1 64 ? 15.081 5.811 -17.381 1.00 92.06 64 LEU A O 1
ATOM 516 N N . LYS A 1 65 ? 16.711 4.279 -17.625 1.00 89.81 65 LYS A N 1
ATOM 517 C CA . LYS A 1 65 ? 16.279 3.449 -16.489 1.00 89.81 65 LYS A CA 1
ATOM 518 C C . LYS A 1 65 ? 16.357 4.233 -15.184 1.00 89.81 65 LYS A C 1
ATOM 520 O O . LYS A 1 65 ? 15.398 4.202 -14.418 1.00 89.81 65 LYS A O 1
ATOM 525 N N . ASP A 1 66 ? 17.447 4.955 -14.963 1.00 91.81 66 ASP A N 1
ATOM 526 C CA . ASP A 1 66 ? 17.666 5.745 -13.755 1.00 91.81 66 ASP A CA 1
ATOM 527 C C . ASP A 1 66 ? 16.645 6.881 -13.642 1.00 91.81 66 ASP A C 1
ATOM 529 O O . ASP A 1 66 ? 16.031 7.057 -12.586 1.00 91.81 66 ASP A O 1
ATOM 533 N N . ALA A 1 67 ? 16.372 7.589 -14.743 1.00 93.88 67 ALA A N 1
ATOM 534 C CA . ALA A 1 67 ? 15.346 8.627 -14.792 1.00 93.88 67 ALA A CA 1
ATOM 535 C C . ALA A 1 67 ? 13.954 8.073 -14.446 1.00 93.88 67 ALA A C 1
ATOM 537 O O . ALA A 1 67 ? 13.245 8.644 -13.614 1.00 93.88 67 ALA A O 1
ATOM 538 N N . VAL A 1 68 ? 13.574 6.930 -15.027 1.00 94.94 68 VAL A N 1
ATOM 539 C CA . VAL A 1 68 ? 12.290 6.275 -14.736 1.00 94.94 68 VAL A CA 1
ATOM 540 C C . VAL A 1 68 ? 12.230 5.803 -13.282 1.00 94.94 68 VAL A C 1
ATOM 542 O O . VAL A 1 68 ? 11.247 6.078 -12.596 1.00 94.94 68 VAL A O 1
ATOM 545 N N . CYS A 1 69 ? 13.272 5.138 -12.781 1.00 94.12 69 CYS A N 1
ATOM 546 C CA . CYS A 1 69 ? 13.348 4.680 -11.393 1.00 94.12 69 CYS A CA 1
ATOM 547 C C . CYS A 1 69 ? 13.213 5.841 -10.403 1.00 94.12 69 CYS A C 1
ATOM 549 O O . CYS A 1 69 ? 12.430 5.750 -9.459 1.00 94.12 69 CYS A O 1
ATOM 551 N N . SER A 1 70 ? 13.916 6.948 -10.644 1.00 94.75 70 SER A N 1
ATOM 552 C CA . SER A 1 70 ? 13.831 8.158 -9.824 1.00 94.75 70 SER A CA 1
ATOM 553 C C . SER A 1 70 ? 12.404 8.721 -9.782 1.00 94.75 70 SER A C 1
ATOM 555 O O . SER A 1 70 ? 11.852 8.955 -8.703 1.00 94.75 70 SER A O 1
ATOM 557 N N . GLN A 1 71 ? 11.745 8.836 -10.941 1.00 94.06 71 GLN A N 1
ATOM 558 C CA . GLN A 1 71 ? 10.353 9.292 -11.022 1.00 94.06 71 GLN A CA 1
ATOM 559 C C . GLN A 1 71 ? 9.385 8.341 -10.308 1.00 94.06 71 GLN A C 1
ATOM 561 O O . GLN A 1 71 ? 8.515 8.783 -9.556 1.00 94.06 71 GLN A O 1
ATOM 566 N N . LEU A 1 72 ? 9.553 7.027 -10.477 1.00 91.94 72 LEU A N 1
ATOM 567 C CA . LEU A 1 72 ? 8.733 6.027 -9.790 1.00 91.94 72 LEU A CA 1
ATOM 568 C C . LEU A 1 72 ? 8.905 6.091 -8.269 1.00 91.94 72 LEU A C 1
ATOM 570 O O . LEU A 1 72 ? 7.917 5.984 -7.541 1.00 91.94 72 LEU A O 1
ATOM 574 N N . LEU A 1 73 ? 10.129 6.295 -7.776 1.00 89.75 73 LEU A N 1
ATOM 575 C CA . LEU A 1 73 ? 10.400 6.466 -6.348 1.00 89.75 73 LEU A CA 1
ATOM 576 C C . LEU A 1 73 ? 9.734 7.731 -5.791 1.00 89.75 73 LEU A C 1
ATOM 578 O O . LEU A 1 73 ? 9.148 7.673 -4.709 1.00 89.75 73 LEU A O 1
ATOM 582 N N . LEU A 1 74 ? 9.743 8.840 -6.537 1.00 89.81 74 LEU A N 1
ATOM 583 C CA . LEU A 1 74 ? 9.044 10.074 -6.163 1.00 89.81 74 LEU A CA 1
ATOM 584 C C . LEU A 1 74 ? 7.517 9.900 -6.145 1.00 89.81 74 LEU A C 1
ATOM 586 O O . LEU A 1 74 ? 6.839 10.356 -5.224 1.00 89.81 74 LEU A O 1
ATOM 590 N N . ILE A 1 75 ? 6.954 9.216 -7.141 1.00 89.38 75 ILE A N 1
ATOM 591 C CA . ILE A 1 75 ? 5.518 8.909 -7.172 1.00 89.38 75 ILE A CA 1
ATOM 592 C C . ILE A 1 75 ? 5.151 8.007 -5.987 1.00 89.38 75 ILE A C 1
ATOM 594 O O . ILE A 1 75 ? 4.159 8.251 -5.297 1.00 89.38 75 ILE A O 1
ATOM 598 N N . LYS A 1 76 ? 5.977 6.996 -5.697 1.00 82.88 76 LYS A N 1
ATOM 599 C CA . LYS A 1 76 ? 5.771 6.076 -4.575 1.00 82.88 76 LYS A CA 1
ATOM 600 C C . LYS A 1 76 ? 5.889 6.768 -3.220 1.00 82.88 76 LYS A C 1
ATOM 602 O O . LYS A 1 76 ? 5.116 6.436 -2.325 1.00 82.88 76 LYS A O 1
ATOM 607 N N . SER A 1 77 ? 6.805 7.721 -3.052 1.00 80.12 77 SER A N 1
ATOM 608 C CA . SER A 1 77 ? 6.934 8.473 -1.799 1.00 80.12 77 SER A CA 1
ATOM 609 C C . SER A 1 77 ? 5.712 9.362 -1.547 1.00 80.12 77 SER A C 1
ATOM 611 O O . SER A 1 77 ? 5.197 9.388 -0.430 1.00 80.12 77 SER A O 1
ATOM 613 N N . ARG A 1 78 ? 5.164 9.989 -2.597 1.00 76.75 78 ARG A N 1
ATOM 614 C CA . ARG A 1 78 ? 3.917 10.773 -2.534 1.00 76.75 78 ARG A CA 1
ATOM 615 C C . ARG A 1 78 ? 2.694 9.897 -2.244 1.00 76.75 78 ARG A C 1
ATOM 617 O O . ARG A 1 78 ? 1.917 10.208 -1.347 1.00 76.75 78 ARG A O 1
ATOM 624 N N . ALA A 1 79 ? 2.558 8.756 -2.921 1.00 68.50 79 ALA A N 1
ATOM 625 C CA . ALA A 1 79 ? 1.492 7.781 -2.654 1.00 68.50 79 ALA A CA 1
ATOM 626 C C . ALA A 1 79 ? 1.650 7.057 -1.296 1.00 68.50 79 ALA A C 1
ATOM 628 O O . ALA A 1 79 ? 0.702 6.470 -0.768 1.00 68.50 79 ALA A O 1
ATOM 629 N N . GLY A 1 80 ? 2.862 7.084 -0.734 1.00 59.09 80 GLY A N 1
ATOM 630 C CA . GLY A 1 80 ? 3.249 6.484 0.538 1.00 59.09 80 GLY A CA 1
ATOM 631 C C . GLY A 1 80 ? 2.922 7.330 1.766 1.00 59.09 80 GLY A C 1
ATOM 632 O O . GLY A 1 80 ? 3.028 6.811 2.876 1.00 59.09 80 GLY A O 1
ATOM 633 N N . GLN A 1 81 ? 2.438 8.569 1.605 1.00 59.78 81 GLN A N 1
ATOM 634 C CA . GLN A 1 81 ? 1.881 9.378 2.700 1.00 59.78 81 GLN A CA 1
ATOM 635 C C . GLN A 1 81 ? 0.503 8.865 3.165 1.00 59.78 81 GLN A C 1
ATOM 637 O O . GLN A 1 81 ? -0.411 9.625 3.482 1.00 59.78 81 GLN A O 1
ATOM 642 N N . LYS A 1 82 ? 0.329 7.541 3.235 1.00 61.53 82 LYS A N 1
ATOM 643 C CA . LYS A 1 82 ? -0.775 6.941 3.981 1.00 61.53 82 LYS A CA 1
ATOM 644 C C . LYS A 1 82 ? -0.624 7.399 5.427 1.00 61.53 82 LYS A C 1
ATOM 646 O O . LYS A 1 82 ? 0.462 7.263 5.990 1.00 61.53 82 LYS A O 1
ATOM 651 N N . LYS A 1 83 ? -1.701 7.934 6.019 1.00 66.69 83 LYS A N 1
ATOM 652 C CA . LYS A 1 83 ? -1.748 8.292 7.446 1.00 66.69 83 LYS A CA 1
ATOM 653 C C . LYS A 1 83 ? -1.047 7.192 8.247 1.00 66.69 83 LYS A C 1
ATOM 655 O O . LYS A 1 83 ? -1.444 6.026 8.165 1.00 66.69 83 LYS A O 1
ATOM 660 N N . LYS A 1 84 ? 0.030 7.559 8.955 1.00 70.19 84 LYS A N 1
ATOM 661 C CA . LYS A 1 84 ? 0.797 6.639 9.803 1.00 70.19 84 LYS A CA 1
ATOM 662 C C . LYS A 1 84 ? -0.205 5.879 10.670 1.00 70.19 84 LYS A C 1
ATOM 664 O O . LYS A 1 84 ? -1.079 6.508 11.265 1.00 70.19 84 LYS A O 1
ATOM 669 N N . ARG A 1 85 ? -0.131 4.543 10.687 1.00 73.19 85 ARG A N 1
ATOM 670 C CA . ARG A 1 85 ? -1.001 3.724 11.541 1.00 73.19 85 ARG A CA 1
ATOM 671 C C . ARG A 1 85 ? -0.810 4.196 12.980 1.00 73.19 85 ARG A C 1
ATOM 673 O O . ARG A 1 85 ? 0.267 4.006 13.536 1.00 73.19 85 ARG A O 1
ATOM 680 N N . GLN A 1 86 ? -1.829 4.841 13.533 1.00 80.38 86 GLN A N 1
ATOM 681 C CA . GLN A 1 86 ? -1.841 5.232 14.933 1.00 80.38 86 GLN A CA 1
ATOM 682 C C . GLN A 1 86 ? -2.395 4.068 15.744 1.00 80.38 86 GLN A C 1
ATOM 684 O O . GLN A 1 86 ? -3.410 3.471 15.374 1.00 80.38 86 GLN A O 1
ATOM 689 N N . ASN A 1 87 ? -1.703 3.731 16.827 1.00 89.81 87 ASN A N 1
ATOM 690 C CA . ASN A 1 87 ? -2.260 2.836 17.829 1.00 89.81 87 ASN A CA 1
ATOM 691 C C . ASN A 1 87 ? -3.426 3.547 18.522 1.00 89.81 87 ASN A C 1
ATOM 693 O O . ASN A 1 87 ? -3.449 4.774 18.610 1.00 89.81 87 ASN A O 1
ATOM 697 N N . PHE A 1 88 ? -4.394 2.778 19.011 1.00 92.44 88 PHE A N 1
ATOM 698 C CA . PHE A 1 88 ? -5.443 3.341 19.856 1.00 92.44 88 PHE A CA 1
ATOM 699 C C . PHE A 1 88 ? -4.837 3.877 21.154 1.00 92.44 88 PHE A C 1
ATOM 701 O O . PHE A 1 88 ? -3.817 3.363 21.625 1.00 92.44 88 PHE A O 1
ATOM 708 N N . SER A 1 89 ? -5.456 4.917 21.717 1.00 93.88 89 SER A N 1
ATOM 709 C CA . SER A 1 89 ? -5.061 5.442 23.021 1.00 93.88 89 SER A CA 1
ATOM 710 C C . SER A 1 89 ? -5.186 4.349 24.086 1.00 93.88 89 SER A C 1
ATOM 712 O O . SER A 1 89 ? -5.964 3.401 23.947 1.00 93.88 89 SER A O 1
ATOM 714 N N . ARG A 1 90 ? -4.411 4.468 25.169 1.00 94.75 90 ARG A N 1
ATOM 715 C CA . ARG A 1 90 ? -4.484 3.515 26.287 1.00 94.75 90 ARG A CA 1
ATOM 716 C C . ARG A 1 90 ? -5.908 3.421 26.838 1.00 94.75 90 ARG A C 1
ATOM 718 O O . ARG A 1 90 ? -6.381 2.323 27.090 1.00 94.75 90 ARG A O 1
ATOM 725 N N . GLU A 1 91 ? -6.582 4.558 26.954 1.00 95.94 91 GLU A N 1
ATOM 726 C CA . GLU A 1 91 ? -7.969 4.665 27.406 1.00 95.94 91 GLU A CA 1
ATOM 727 C C . GLU A 1 91 ? -8.948 3.946 26.471 1.00 95.94 91 GLU A C 1
ATOM 729 O O . GLU A 1 91 ? -9.722 3.111 26.929 1.00 95.94 91 GLU A O 1
ATOM 734 N N . ALA A 1 92 ? -8.841 4.156 25.153 1.00 95.38 92 ALA A N 1
ATOM 735 C CA . ALA A 1 92 ? -9.671 3.442 24.186 1.00 95.38 92 ALA A CA 1
ATOM 736 C C . ALA A 1 92 ? -9.468 1.921 24.271 1.00 95.38 92 ALA A C 1
ATOM 738 O O . ALA A 1 92 ? -10.420 1.148 24.203 1.00 95.38 92 ALA A O 1
ATOM 739 N N . ILE A 1 93 ? -8.222 1.471 24.458 1.00 96.12 93 ILE A N 1
ATOM 740 C CA . ILE A 1 93 ? -7.923 0.047 24.649 1.00 96.12 93 ILE A CA 1
ATOM 741 C C . ILE A 1 93 ? -8.570 -0.485 25.934 1.00 96.12 93 ILE A C 1
ATOM 743 O O . ILE A 1 93 ? -9.067 -1.610 25.920 1.00 96.12 93 ILE A O 1
ATOM 747 N N . LEU A 1 94 ? -8.554 0.284 27.027 1.00 96.69 94 LEU A N 1
ATOM 748 C CA . LEU A 1 94 ? -9.181 -0.110 28.290 1.00 96.69 94 LEU A CA 1
ATOM 749 C C . LEU A 1 94 ? -10.692 -0.266 28.123 1.00 96.69 94 LEU A C 1
ATOM 751 O O . LEU A 1 94 ? -11.193 -1.352 28.384 1.00 96.69 94 LEU A O 1
ATOM 755 N N . ILE A 1 95 ? -11.378 0.744 27.581 1.00 96.38 95 ILE A N 1
ATOM 756 C CA . ILE A 1 95 ? -12.836 0.723 27.372 1.00 96.38 95 ILE A CA 1
ATOM 757 C C . ILE A 1 95 ? -13.263 -0.469 26.500 1.00 96.38 95 ILE A C 1
ATOM 759 O O . ILE A 1 95 ? -14.202 -1.190 26.826 1.00 96.38 95 ILE A O 1
ATOM 763 N N . LEU A 1 96 ? -12.552 -0.715 25.395 1.00 96.81 96 LEU A N 1
ATOM 764 C CA . LEU A 1 96 ? -12.860 -1.834 24.501 1.00 96.81 96 LEU A CA 1
ATOM 765 C C . LEU A 1 96 ? -12.605 -3.200 25.156 1.00 96.81 96 LEU A C 1
ATOM 767 O O . LEU A 1 96 ? -13.323 -4.161 24.880 1.00 96.81 96 LEU A O 1
ATOM 771 N N . ASN A 1 97 ? -11.563 -3.312 25.985 1.00 96.38 97 ASN A N 1
ATOM 772 C CA . ASN A 1 97 ? -11.268 -4.548 26.708 1.00 96.38 97 ASN A CA 1
ATOM 773 C C . ASN A 1 97 ? -12.279 -4.822 27.815 1.00 96.38 97 ASN A C 1
ATOM 775 O O . ASN A 1 97 ? -12.656 -5.977 27.967 1.00 96.38 97 ASN A O 1
ATOM 779 N N . ASP A 1 98 ? -12.683 -3.792 28.551 1.00 96.69 98 ASP A N 1
ATOM 780 C CA . ASP A 1 98 ? -13.645 -3.880 29.645 1.00 96.69 98 ASP A CA 1
ATOM 781 C C . ASP A 1 98 ? -14.967 -4.463 29.138 1.00 96.69 98 ASP A C 1
ATOM 783 O O . ASP A 1 98 ? -15.340 -5.576 29.506 1.00 96.69 98 ASP A O 1
ATOM 787 N N . TYR A 1 99 ? -15.542 -3.835 28.106 1.00 95.62 99 TYR A N 1
ATOM 788 C CA . TYR A 1 99 ? -16.745 -4.343 27.447 1.00 95.62 99 TYR A CA 1
ATOM 789 C C . TYR A 1 99 ? -16.577 -5.782 26.926 1.00 95.62 99 TYR A C 1
ATOM 791 O O . TYR A 1 99 ? -17.475 -6.613 27.054 1.00 95.62 99 TYR A O 1
ATOM 799 N N . PHE A 1 100 ? -15.425 -6.098 26.318 1.00 95.62 100 PHE A N 1
ATOM 800 C CA . PHE A 1 100 ? -15.162 -7.443 25.796 1.00 95.62 100 PHE A CA 1
ATOM 801 C C . PHE A 1 100 ? -15.127 -8.509 26.898 1.00 95.62 100 PHE A C 1
ATOM 803 O O . PHE A 1 100 ? -15.530 -9.641 26.644 1.00 95.62 100 PHE A O 1
ATOM 810 N N . LEU A 1 101 ? -14.600 -8.178 28.078 1.00 93.19 101 LEU A N 1
ATOM 811 C CA . LEU A 1 101 ? -14.520 -9.099 29.210 1.00 93.19 101 LEU A CA 1
ATOM 812 C C . LEU A 1 101 ? -15.878 -9.268 29.891 1.00 93.19 101 LEU A C 1
ATOM 814 O O . LEU A 1 101 ? -16.234 -10.394 30.220 1.00 93.19 101 LEU A O 1
ATOM 818 N N . GLU A 1 102 ? -16.650 -8.190 30.030 1.00 94.56 102 GLU A N 1
ATOM 819 C CA . GLU A 1 102 ? -18.028 -8.252 30.533 1.00 94.56 102 GLU A CA 1
ATOM 820 C C . GLU A 1 102 ? -18.932 -9.118 29.640 1.00 94.56 102 GLU A C 1
ATOM 822 O O . GLU A 1 102 ? -19.816 -9.810 30.132 1.00 94.56 102 GLU A O 1
ATOM 827 N N . HIS A 1 103 ? -18.683 -9.122 28.325 1.00 93.50 103 HIS A N 1
ATOM 828 C CA . HIS A 1 103 ? -19.472 -9.851 27.326 1.00 93.50 103 HI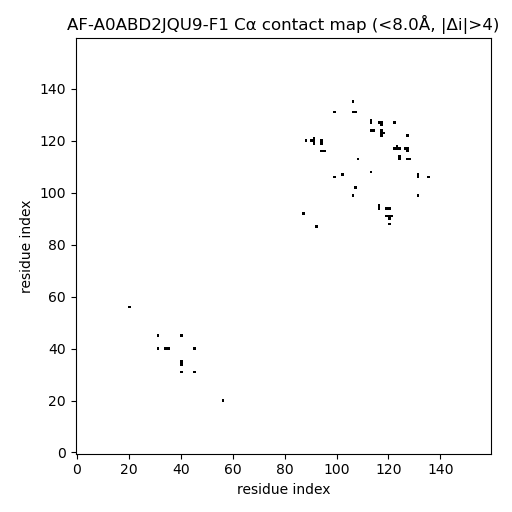S A CA 1
ATOM 829 C C . HIS A 1 103 ? -18.685 -11.010 26.704 1.00 93.50 103 HIS A C 1
ATOM 831 O O . HIS A 1 103 ? -18.781 -11.267 25.501 1.00 93.50 103 HIS A O 1
ATOM 837 N N . ILE A 1 104 ? -17.863 -11.702 27.496 1.00 90.44 104 ILE A N 1
ATOM 838 C CA . ILE A 1 104 ? -16.940 -12.717 26.970 1.00 90.44 104 ILE A CA 1
ATOM 839 C C . ILE A 1 104 ? -17.654 -13.911 26.317 1.00 90.44 104 ILE A C 1
ATOM 841 O O . ILE A 1 104 ? -17.115 -14.496 25.373 1.00 90.44 104 ILE A O 1
ATOM 845 N N . ASP A 1 105 ? -18.875 -14.220 26.762 1.00 86.94 105 ASP A N 1
ATOM 846 C CA . ASP A 1 105 ? -19.705 -15.304 26.227 1.00 86.94 105 ASP A CA 1
ATOM 847 C C . ASP A 1 105 ? -20.290 -14.955 24.849 1.00 86.94 105 ASP A C 1
ATOM 849 O O . ASP A 1 105 ? -20.320 -15.786 23.938 1.00 86.94 105 ASP A O 1
ATOM 853 N N . LEU A 1 106 ? -20.696 -13.693 24.662 1.00 88.19 106 LEU A N 1
ATOM 854 C CA . LEU A 1 106 ? -21.290 -13.162 23.429 1.00 88.19 106 LEU A CA 1
ATOM 855 C C . LEU A 1 106 ? -20.660 -11.807 23.041 1.00 88.19 106 LEU A C 1
ATOM 857 O O . LEU A 1 106 ? -21.325 -10.773 23.090 1.00 88.19 106 LEU A O 1
ATOM 861 N N . PRO A 1 107 ? -19.388 -11.780 22.585 1.00 89.06 107 PRO A N 1
ATOM 862 C CA . PRO A 1 107 ? -18.648 -10.544 22.303 1.00 89.06 107 PRO A CA 1
ATOM 863 C C . PRO A 1 107 ? -19.008 -9.955 20.925 1.00 89.06 107 PRO A C 1
ATOM 865 O O . PRO A 1 107 ? -18.151 -9.756 20.045 1.00 89.06 107 PRO A O 1
ATOM 868 N N . TYR A 1 108 ? -20.302 -9.716 20.720 1.00 91.50 108 TYR A N 1
ATOM 869 C CA . TYR A 1 108 ? -20.910 -9.145 19.524 1.00 91.50 108 TYR A CA 1
ATOM 870 C C . TYR A 1 108 ? -21.762 -7.939 19.930 1.00 91.50 108 TYR A C 1
ATOM 872 O O . TYR A 1 108 ? -22.967 -8.079 20.090 1.00 91.50 108 TYR A O 1
ATOM 880 N N . PRO A 1 109 ? -21.146 -6.756 20.112 1.00 91.12 109 PRO A N 1
ATOM 881 C CA . PRO A 1 109 ? -21.919 -5.546 20.347 1.00 91.12 109 PRO A CA 1
ATOM 882 C C . PRO A 1 109 ? -22.811 -5.256 19.136 1.00 91.12 109 PRO A C 1
ATOM 884 O O . PRO A 1 109 ? -22.343 -5.340 17.996 1.00 91.12 109 PRO A O 1
ATOM 887 N N . ASP A 1 110 ? -24.057 -4.866 19.377 1.00 94.38 110 ASP A N 1
ATOM 888 C CA . ASP A 1 110 ? -24.949 -4.358 18.334 1.00 94.38 110 ASP A CA 1
ATOM 889 C C . ASP A 1 110 ? -24.482 -2.991 17.823 1.00 94.38 110 ASP A C 1
ATOM 891 O O . ASP A 1 110 ? -23.640 -2.326 18.434 1.00 94.38 110 ASP A O 1
ATOM 895 N N . ASP A 1 111 ? -25.031 -2.534 16.698 1.00 93.50 111 ASP A N 1
ATOM 896 C CA . ASP A 1 111 ? -24.590 -1.285 16.067 1.00 93.50 111 ASP A CA 1
ATOM 897 C C . ASP A 1 111 ? -24.768 -0.061 16.976 1.00 93.50 111 ASP A C 1
ATOM 899 O O . ASP A 1 111 ? -23.890 0.802 17.006 1.00 93.50 111 ASP A O 1
ATOM 903 N N . SER A 1 112 ? -25.815 -0.037 17.809 1.00 95.06 112 SER A N 1
ATOM 904 C CA . SER A 1 112 ? -25.998 1.000 18.836 1.00 95.06 112 SER A CA 1
ATOM 905 C C . SER A 1 112 ? -24.850 1.024 19.851 1.00 95.06 112 SER A C 1
ATOM 907 O O . SER A 1 112 ? -24.324 2.085 20.183 1.00 95.06 112 SER A O 1
ATOM 909 N N . ILE A 1 113 ? -24.411 -0.147 20.318 1.00 94.94 113 ILE A N 1
ATOM 910 C CA . ILE A 1 113 ? -23.313 -0.259 21.286 1.00 94.94 113 ILE A CA 1
ATOM 911 C C . ILE A 1 113 ? -21.984 0.097 20.620 1.00 94.94 113 ILE A C 1
ATOM 913 O O . ILE A 1 113 ? -21.170 0.818 21.196 1.00 94.94 113 ILE A O 1
ATOM 917 N N . LYS A 1 114 ? -21.761 -0.358 19.382 1.00 95.44 114 LYS A N 1
ATOM 918 C CA . LYS A 1 114 ? -20.562 0.008 18.621 1.00 95.44 114 LYS A CA 1
ATOM 919 C C . LYS A 1 114 ? -20.462 1.522 18.422 1.00 95.44 114 LYS A C 1
ATOM 921 O O . LYS A 1 114 ? -19.350 2.040 18.486 1.00 95.44 114 LYS A O 1
ATOM 926 N N . MET A 1 115 ? -21.581 2.218 18.194 1.00 96.44 115 MET A N 1
ATOM 927 C CA . MET A 1 115 ? -21.607 3.683 18.107 1.00 96.44 115 MET A CA 1
ATOM 928 C C . MET A 1 115 ? -21.220 4.332 19.439 1.00 96.44 115 MET A C 1
ATOM 930 O O . MET A 1 115 ? -20.330 5.178 19.453 1.00 96.44 115 MET A O 1
ATOM 934 N N . ALA A 1 116 ? -21.790 3.879 20.558 1.00 96.56 116 ALA A N 1
ATOM 935 C CA . ALA A 1 116 ? -21.435 4.394 21.883 1.00 96.56 116 ALA A CA 1
ATOM 936 C C . ALA A 1 116 ? -19.950 4.161 22.229 1.00 96.56 116 ALA A C 1
ATOM 938 O O . ALA A 1 116 ? -19.283 5.031 22.786 1.00 96.56 116 ALA A O 1
ATOM 939 N N . LEU A 1 117 ? -19.397 2.997 21.870 1.00 96.25 117 LEU A N 1
ATOM 940 C CA . LEU A 1 117 ? -17.972 2.697 22.049 1.00 96.25 117 LEU A CA 1
ATOM 941 C C . LEU A 1 117 ? -17.086 3.556 21.138 1.00 96.25 117 LEU A C 1
ATOM 943 O O . LEU A 1 117 ? -16.032 4.016 21.569 1.00 96.25 117 LEU A O 1
ATOM 947 N N . ALA A 1 118 ? -17.505 3.781 19.892 1.00 96.69 118 ALA A N 1
ATOM 948 C CA . ALA A 1 118 ? -16.802 4.638 18.941 1.00 96.69 118 ALA A CA 1
ATOM 949 C C . ALA A 1 118 ? -16.681 6.075 19.470 1.00 96.69 118 ALA A C 1
ATOM 951 O O . ALA A 1 118 ? -15.586 6.639 19.453 1.00 96.69 118 ALA A O 1
ATOM 952 N N . GLU A 1 119 ? -17.777 6.615 20.006 1.00 96.50 119 GLU A N 1
ATOM 953 C CA . GLU A 1 119 ? -17.824 7.939 20.625 1.00 96.50 119 GLU A CA 1
ATOM 954 C C . GLU A 1 119 ? -16.906 8.023 21.852 1.00 96.50 119 GLU A C 1
ATOM 956 O O . GLU A 1 119 ? -15.998 8.853 21.877 1.00 96.50 119 GLU A O 1
ATOM 961 N N . LYS A 1 120 ? -17.050 7.100 22.815 1.00 95.62 120 LYS A N 1
ATOM 962 C CA . LYS A 1 120 ? -16.219 7.068 24.034 1.00 95.62 120 LYS A CA 1
ATOM 963 C C . LYS A 1 120 ? -14.723 6.929 23.745 1.00 95.62 120 LYS A C 1
ATOM 965 O O . LYS A 1 120 ? -13.897 7.491 24.453 1.00 95.62 120 LYS A O 1
ATOM 970 N N . CYS A 1 121 ? -14.355 6.151 22.729 1.00 95.56 121 CYS A N 1
ATOM 971 C CA . CYS A 1 121 ? -12.959 5.897 22.372 1.00 95.56 121 CYS A CA 1
ATOM 972 C C . CYS A 1 121 ? -12.372 6.921 21.385 1.00 95.56 121 CYS A C 1
ATOM 974 O O . CYS A 1 121 ? -11.175 6.849 21.098 1.00 95.56 121 CYS A O 1
ATOM 976 N N . GLY A 1 122 ? -13.185 7.822 20.820 1.00 94.94 122 GLY A N 1
ATOM 977 C CA . GLY A 1 122 ? -12.751 8.757 19.777 1.00 94.94 122 GLY A CA 1
ATOM 978 C C . GLY A 1 122 ? -12.270 8.066 18.493 1.00 94.94 122 GLY A C 1
ATOM 979 O O . GLY A 1 122 ? -11.329 8.529 17.846 1.00 94.94 122 GLY A O 1
ATOM 980 N N . ILE A 1 123 ? -12.870 6.928 18.134 1.00 95.06 123 ILE A N 1
ATOM 981 C CA . ILE A 1 123 ? -12.520 6.138 16.942 1.00 95.06 123 ILE A CA 1
ATOM 982 C C . ILE A 1 123 ? -13.749 5.898 16.068 1.00 95.06 123 ILE A C 1
ATOM 984 O O . ILE A 1 123 ? -14.884 6.079 16.481 1.00 95.06 123 ILE A O 1
ATOM 988 N N . THR A 1 124 ? -13.540 5.468 14.829 1.00 95.12 124 THR A N 1
ATOM 989 C CA . THR A 1 124 ? -14.641 5.191 13.896 1.00 95.12 124 THR A CA 1
ATOM 990 C C . THR A 1 124 ? -15.347 3.867 14.205 1.00 95.12 124 THR A C 1
ATOM 992 O O . THR A 1 124 ? -14.732 2.901 14.663 1.00 95.12 124 THR A O 1
ATOM 995 N N . LEU A 1 125 ? -16.626 3.767 13.835 1.00 95.94 125 LEU A N 1
ATOM 996 C CA . LEU A 1 125 ? -17.423 2.535 13.939 1.00 95.94 125 LEU A CA 1
ATOM 997 C C . LEU A 1 125 ? -16.752 1.324 13.259 1.00 95.94 125 LEU A C 1
ATOM 999 O O . LEU A 1 125 ? -16.770 0.198 13.766 1.00 95.94 125 LEU A O 1
ATOM 1003 N N . ALA A 1 126 ? -16.103 1.562 12.115 1.00 94.75 126 ALA A N 1
ATOM 1004 C CA . ALA A 1 126 ? -15.347 0.545 11.392 1.00 94.75 126 ALA A CA 1
ATOM 1005 C C . ALA A 1 126 ? -14.125 0.058 12.192 1.00 94.75 126 ALA A C 1
ATOM 1007 O O . ALA A 1 126 ? -13.821 -1.135 12.195 1.00 94.75 126 ALA A O 1
ATOM 1008 N N . GLN A 1 127 ? -13.429 0.955 12.901 1.00 95.25 127 GLN A N 1
ATOM 1009 C CA . GLN A 1 127 ? -12.318 0.592 13.785 1.00 95.25 127 GLN A CA 1
ATOM 1010 C C . GLN A 1 127 ? -12.791 -0.254 14.969 1.00 95.25 127 GLN A C 1
ATOM 1012 O O . GLN A 1 127 ? -12.138 -1.254 15.264 1.00 95.25 127 GLN A O 1
ATOM 1017 N N . VAL A 1 128 ? -13.936 0.076 15.579 1.00 96.50 128 VAL A N 1
ATOM 1018 C CA . VAL A 1 128 ? -14.562 -0.740 16.636 1.00 96.50 128 VAL A CA 1
ATOM 1019 C C . VAL A 1 128 ? -14.888 -2.139 16.108 1.00 96.50 128 VAL A C 1
ATOM 1021 O O . VAL A 1 128 ? -14.436 -3.138 16.668 1.00 96.50 128 VAL A O 1
ATOM 1024 N N . SER A 1 129 ? -15.582 -2.228 14.971 1.00 96.06 129 SER A N 1
ATOM 1025 C CA . SER A 1 129 ? -15.960 -3.507 14.347 1.00 96.06 129 SER A CA 1
ATOM 1026 C C . SER A 1 129 ? -14.742 -4.386 14.043 1.00 96.06 129 SER A C 1
ATOM 1028 O O . SER A 1 129 ? -14.702 -5.569 14.395 1.00 96.06 129 SER A O 1
ATOM 1030 N N . ASN A 1 130 ? -13.705 -3.787 13.453 1.00 96.12 130 ASN A N 1
ATOM 1031 C CA . ASN A 1 130 ? -12.445 -4.465 13.162 1.00 96.12 130 ASN A CA 1
ATOM 1032 C C . ASN A 1 130 ? -11.708 -4.888 14.436 1.00 96.12 130 ASN A C 1
ATOM 1034 O O . ASN A 1 130 ? -11.078 -5.949 14.461 1.00 96.12 130 ASN A O 1
ATOM 1038 N N . TRP A 1 131 ? -11.757 -4.081 15.497 1.00 96.38 131 TRP A N 1
ATOM 1039 C CA . TRP A 1 131 ? -11.124 -4.414 16.766 1.00 96.38 131 TRP A CA 1
ATOM 1040 C C . TRP A 1 131 ? -11.786 -5.633 17.407 1.00 96.38 131 TRP A C 1
ATOM 1042 O O . TRP A 1 131 ? -11.077 -6.593 17.705 1.00 96.38 131 TRP A O 1
ATOM 1052 N N . PHE A 1 132 ? -13.120 -5.663 17.515 1.00 96.62 132 PHE A N 1
ATOM 1053 C CA . PHE A 1 132 ? -13.850 -6.805 18.081 1.00 96.62 132 PHE A CA 1
ATOM 1054 C C . PHE A 1 132 ? -13.656 -8.080 17.256 1.00 96.62 132 PHE A C 1
ATOM 1056 O O . PHE A 1 132 ? -13.380 -9.142 17.819 1.00 96.62 132 PHE A O 1
ATOM 1063 N N . GLY A 1 133 ? -13.693 -7.980 15.921 1.00 95.94 133 GLY A N 1
ATOM 1064 C CA . GLY A 1 133 ? -13.381 -9.106 15.036 1.00 95.94 133 GLY A CA 1
ATOM 1065 C C . GLY A 1 133 ? -11.989 -9.685 15.303 1.00 95.94 133 GLY A C 1
ATOM 1066 O O . GLY A 1 133 ? -11.833 -10.885 15.539 1.00 95.94 133 GLY A O 1
ATOM 1067 N N . ASN A 1 134 ? -10.973 -8.822 15.362 1.00 96.44 134 ASN A N 1
ATOM 1068 C CA . ASN A 1 134 ? -9.602 -9.239 15.645 1.00 96.44 134 ASN A CA 1
ATOM 1069 C C . ASN A 1 134 ? -9.418 -9.770 17.074 1.00 96.44 134 ASN A C 1
ATOM 1071 O O . ASN A 1 134 ? -8.666 -10.726 17.279 1.00 96.44 134 ASN A O 1
ATOM 1075 N N . LYS A 1 135 ? -10.074 -9.161 18.066 1.00 95.62 135 LYS A N 1
ATOM 1076 C CA . LYS A 1 135 ? -9.998 -9.552 19.476 1.00 95.62 135 LYS A CA 1
ATOM 1077 C C . LYS A 1 135 ? -10.562 -10.959 19.680 1.00 95.62 135 LYS A C 1
ATOM 1079 O O . LYS A 1 135 ? -9.872 -11.782 20.278 1.00 95.62 135 LYS A O 1
ATOM 1084 N N . ARG A 1 136 ? -11.720 -11.283 19.086 1.00 95.69 136 ARG A N 1
ATOM 1085 C CA . ARG A 1 136 ? -12.311 -12.637 19.124 1.00 95.69 136 ARG A CA 1
ATOM 1086 C C . ARG A 1 136 ? -11.387 -13.699 18.534 1.00 95.69 136 ARG A C 1
ATOM 1088 O O . ARG A 1 136 ? -11.182 -14.745 19.146 1.00 95.69 136 ARG A O 1
ATOM 1095 N N . ILE A 1 137 ? -10.789 -13.429 17.369 1.00 94.31 137 ILE A N 1
ATOM 1096 C CA . ILE A 1 137 ? -9.855 -14.369 16.725 1.00 94.31 137 ILE A CA 1
ATOM 1097 C C . ILE A 1 137 ? -8.644 -14.631 17.629 1.00 94.31 137 ILE A C 1
ATOM 1099 O O . ILE A 1 137 ? -8.240 -15.782 17.800 1.00 94.31 137 ILE A O 1
ATOM 1103 N N . ARG A 1 138 ? -8.063 -13.579 18.225 1.00 94.81 138 ARG A N 1
ATOM 1104 C CA . ARG A 1 138 ? -6.924 -13.714 19.148 1.00 94.81 138 ARG A CA 1
ATOM 1105 C C . ARG A 1 138 ? -7.305 -14.475 20.413 1.00 94.81 138 ARG A C 1
ATOM 1107 O O . ARG A 1 138 ? -6.552 -15.354 20.821 1.00 94.81 138 ARG A O 1
ATOM 1114 N N . PHE A 1 139 ? -8.465 -14.172 20.991 1.00 92.62 139 PHE A N 1
ATOM 1115 C CA . PHE A 1 139 ? -8.963 -14.843 22.186 1.00 92.62 139 PHE A CA 1
ATOM 1116 C C . PHE A 1 139 ? -9.155 -16.342 21.939 1.00 92.62 139 PHE A C 1
ATOM 1118 O O . PHE A 1 139 ? -8.550 -17.151 22.636 1.00 92.62 139 PHE A O 1
ATOM 1125 N N . ARG A 1 140 ? -9.863 -16.723 20.866 1.00 90.25 140 ARG A N 1
ATOM 1126 C CA . ARG A 1 140 ? -10.055 -18.133 20.488 1.00 90.25 140 ARG A CA 1
ATOM 1127 C C . ARG A 1 140 ? -8.727 -18.867 20.291 1.00 90.25 140 ARG A C 1
ATOM 1129 O O . ARG A 1 140 ? -8.553 -19.970 20.796 1.00 90.25 140 ARG A O 1
ATOM 1136 N N . LYS A 1 141 ? -7.767 -18.247 19.593 1.00 90.94 141 LYS A N 1
ATOM 1137 C CA . LYS A 1 141 ? -6.422 -18.822 19.411 1.00 90.94 141 LYS A CA 1
ATOM 1138 C C . LYS A 1 141 ? -5.678 -19.003 20.737 1.00 90.94 141 LYS A C 1
ATOM 1140 O O . LYS A 1 141 ? -4.932 -19.967 20.872 1.00 90.94 141 LYS A O 1
ATOM 1145 N N . SER A 1 142 ? -5.850 -18.088 21.690 1.00 89.06 142 SER A N 1
ATOM 1146 C CA . SER A 1 142 ? -5.249 -18.206 23.023 1.00 89.06 142 SER A CA 1
ATOM 1147 C C . SER A 1 142 ? -5.848 -19.368 23.813 1.00 89.06 142 SER A C 1
ATOM 1149 O O . SER A 1 142 ? -5.097 -20.134 24.408 1.00 89.06 142 SER A O 1
ATOM 1151 N N . GLN A 1 143 ? -7.174 -19.531 23.771 1.00 84.12 143 GLN A N 1
ATOM 1152 C CA . GLN A 1 143 ? -7.872 -20.633 24.441 1.00 84.12 143 GLN A CA 1
ATOM 1153 C C . GLN A 1 143 ? -7.436 -21.998 23.882 1.00 84.12 143 GLN A C 1
ATOM 1155 O O . GLN A 1 143 ? -7.019 -22.868 24.641 1.00 84.12 143 GLN A O 1
ATOM 1160 N N . LEU A 1 144 ? -7.409 -22.151 22.550 1.00 76.75 144 LEU A N 1
ATOM 1161 C CA . LEU A 1 144 ? -6.956 -23.381 21.879 1.00 76.75 144 LEU A CA 1
ATOM 1162 C C . LEU A 1 144 ? -5.527 -23.782 22.282 1.00 76.75 144 LEU A C 1
ATOM 1164 O O . LEU A 1 144 ? -5.278 -24.931 22.638 1.00 76.75 144 LEU A O 1
ATOM 1168 N N . LYS A 1 145 ? -4.599 -22.818 22.316 1.00 77.19 145 LYS A N 1
ATOM 1169 C CA . LYS A 1 145 ? -3.211 -23.066 22.741 1.00 77.19 145 LYS A CA 1
ATOM 1170 C C . LYS A 1 145 ? -3.087 -23.450 24.217 1.00 77.19 145 LYS A C 1
ATOM 1172 O O . LYS A 1 145 ? -2.146 -24.155 24.578 1.00 77.19 145 LYS A O 1
ATOM 1177 N N . GLY A 1 146 ? -3.979 -22.952 25.076 1.00 70.88 146 GLY A N 1
ATOM 1178 C CA . GLY A 1 146 ? -4.039 -23.339 26.487 1.00 70.88 146 GLY A CA 1
ATOM 1179 C C . GLY A 1 146 ? -4.421 -24.810 26.651 1.00 70.88 146 GLY A C 1
ATOM 1180 O O . GLY A 1 146 ? -3.767 -25.534 27.399 1.00 70.88 146 GLY A O 1
ATOM 1181 N N . ILE A 1 147 ? -5.400 -25.264 25.866 1.00 70.12 147 ILE A N 1
ATOM 1182 C CA . ILE A 1 147 ? -5.870 -26.655 25.845 1.00 70.12 147 ILE A CA 1
ATOM 1183 C C . ILE A 1 147 ? -4.772 -27.598 25.328 1.00 70.12 147 ILE A C 1
ATOM 1185 O O . ILE A 1 147 ? -4.464 -28.590 25.985 1.00 70.12 147 ILE A O 1
ATOM 1189 N N . GLU A 1 148 ? -4.100 -27.263 24.219 1.00 63.34 148 GLU A N 1
ATOM 1190 C CA . GLU A 1 148 ? -2.995 -28.076 23.670 1.00 63.34 148 GLU A CA 1
ATOM 1191 C C . GLU A 1 148 ? -1.822 -28.247 24.649 1.00 63.34 148 GLU A C 1
ATOM 1193 O O . GLU A 1 148 ? -1.153 -29.281 24.660 1.00 63.34 148 GLU A O 1
ATOM 1198 N N . LYS A 1 149 ? -1.545 -27.231 25.475 1.00 62.62 149 LYS A N 1
ATOM 1199 C CA . LYS A 1 149 ? -0.505 -27.308 26.511 1.00 62.62 149 LYS A CA 1
ATOM 1200 C C . LYS A 1 149 ? -0.958 -28.090 27.744 1.00 62.62 149 LYS A C 1
ATOM 1202 O O . LYS A 1 149 ? -0.117 -28.726 28.373 1.00 62.62 149 LYS A O 1
ATOM 1207 N N . GLY A 1 150 ? -2.248 -28.051 28.077 1.00 55.28 150 GLY A N 1
ATOM 1208 C CA . GLY A 1 150 ? -2.842 -28.854 29.150 1.00 55.28 150 GLY A CA 1
ATOM 1209 C C . GLY A 1 150 ? -2.863 -30.348 28.821 1.00 55.28 150 GLY A C 1
ATOM 1210 O O . GLY A 1 150 ? -2.482 -31.158 29.657 1.00 55.28 150 GLY A O 1
ATOM 1211 N N . ALA A 1 151 ? -3.180 -30.706 27.574 1.00 57.53 151 ALA A N 1
ATOM 1212 C CA . ALA A 1 151 ? -3.243 -32.097 27.111 1.00 57.53 151 ALA A CA 1
ATOM 1213 C C . ALA A 1 151 ? -1.877 -32.819 27.061 1.00 57.53 151 ALA A C 1
ATOM 1215 O O . ALA A 1 151 ? -1.829 -34.038 26.964 1.00 57.53 151 ALA A O 1
ATOM 1216 N N . LYS A 1 152 ? -0.749 -32.097 27.140 1.00 54.41 152 LYS A N 1
ATOM 1217 C CA . LYS A 1 152 ? 0.605 -32.691 27.185 1.00 54.41 152 LYS A CA 1
ATOM 1218 C C . LYS A 1 152 ? 1.116 -32.981 28.603 1.00 54.41 152 LYS A C 1
ATOM 1220 O O . LYS A 1 152 ? 2.276 -33.355 28.757 1.00 54.41 152 LYS A O 1
ATOM 1225 N N . LYS A 1 153 ? 0.286 -32.796 29.633 1.00 47.25 153 LYS A N 1
ATOM 1226 C CA . LYS A 1 153 ? 0.597 -33.134 31.030 1.00 47.25 153 LYS A CA 1
ATOM 1227 C C . LYS A 1 153 ? -0.333 -34.237 31.537 1.00 47.25 153 LYS A C 1
ATOM 1229 O O . LYS A 1 153 ? -1.091 -34.019 32.473 1.00 47.25 153 LYS A O 1
ATOM 1234 N N . GLU A 1 154 ? -0.276 -35.412 30.926 1.00 47.16 154 GLU A N 1
ATOM 1235 C CA . GLU A 1 154 ? -0.847 -36.620 31.528 1.00 47.16 154 GLU A CA 1
ATOM 1236 C C . GLU A 1 154 ? 0.294 -37.398 32.213 1.00 47.16 154 GLU A C 1
ATOM 1238 O O . GLU A 1 154 ? 1.329 -37.632 31.579 1.00 47.16 154 GLU A O 1
ATOM 1243 N N . PRO A 1 155 ? 0.199 -37.703 33.522 1.00 49.41 155 PRO A N 1
ATOM 1244 C CA . PRO A 1 155 ? 1.288 -38.324 34.264 1.00 49.41 155 PRO A CA 1
ATOM 1245 C C . PRO A 1 155 ? 1.437 -39.787 33.834 1.00 49.41 155 PRO A C 1
ATOM 1247 O O . PRO A 1 155 ? 0.461 -40.536 33.814 1.00 49.41 155 PRO A O 1
ATOM 1250 N N . LYS A 1 156 ? 2.670 -40.210 33.518 1.00 48.09 156 LYS A N 1
ATOM 1251 C CA . LYS A 1 156 ? 3.004 -41.638 33.453 1.00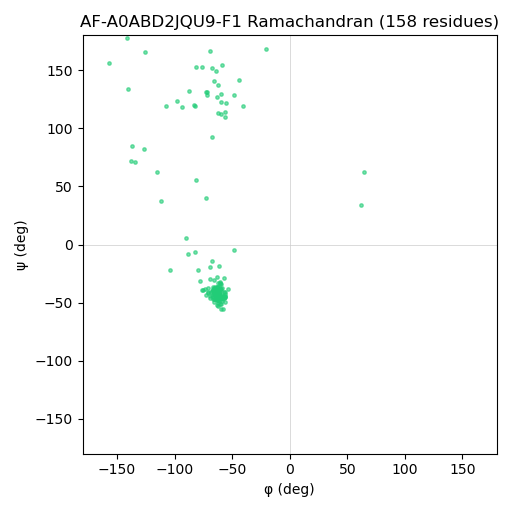 48.09 156 LYS A CA 1
ATOM 1252 C C . LYS A 1 156 ? 2.654 -42.236 34.817 1.00 48.09 156 LYS A C 1
ATOM 1254 O O . LYS A 1 156 ? 3.265 -41.846 35.808 1.00 48.09 156 LYS A O 1
ATOM 1259 N N . ARG A 1 157 ? 1.658 -43.128 34.867 1.00 44.84 157 ARG A N 1
ATOM 1260 C CA . ARG A 1 157 ? 1.444 -43.991 36.033 1.00 44.84 157 ARG A CA 1
ATOM 1261 C C . ARG A 1 157 ? 2.747 -44.743 36.280 1.00 44.84 157 ARG A C 1
ATOM 1263 O O . ARG A 1 157 ? 3.240 -45.420 35.383 1.00 44.84 157 ARG A O 1
ATOM 1270 N N . GLU A 1 158 ? 3.295 -44.563 37.473 1.00 47.72 158 GLU A N 1
ATOM 1271 C CA . GLU A 1 158 ? 4.220 -45.512 38.073 1.00 47.72 158 GLU A CA 1
ATOM 1272 C C . GLU A 1 158 ? 3.467 -46.838 38.190 1.00 47.72 158 GLU A C 1
ATOM 1274 O O . GLU A 1 158 ? 2.457 -46.932 38.890 1.00 47.72 158 GLU A O 1
ATOM 1279 N N . GLU A 1 159 ? 3.902 -47.824 37.415 1.00 43.25 159 GLU A N 1
ATOM 1280 C CA . GLU A 1 159 ? 3.494 -49.211 37.576 1.00 43.25 159 GLU A CA 1
ATOM 1281 C C . GLU A 1 159 ? 4.555 -49.859 38.469 1.00 43.25 159 GLU A C 1
ATOM 1283 O O . GLU A 1 159 ? 5.751 -49.788 38.169 1.00 43.25 159 GLU A O 1
ATOM 1288 N N . GLN A 1 160 ? 4.091 -50.335 39.626 1.00 36.94 160 GLN A N 1
ATOM 1289 C CA . GLN A 1 160 ? 4.856 -51.101 40.611 1.00 36.94 160 GLN A CA 1
ATOM 1290 C C . GLN A 1 160 ? 5.177 -52.495 40.078 1.00 36.94 160 GLN A C 1
ATOM 1292 O O . GLN A 1 160 ? 4.318 -53.051 39.356 1.00 36.94 160 GLN A O 1
#

Mean predicted aligned error: 16.61 Å

Sequence (160 aa):
MIIFVPKNPSLIIPRPLFHNSVACLHTSRRLFAVHAQLRPVTPGDVQQFGIVLQLSTKKWQNELKDAVCSQLLLIKSRAGQKKKRQNFSREAILILNDYFLEHIDLPYPDDSIKMALAEKCGITLAQVSNWFGNKRIRFRKSQLKGIEKGAKKEPKREEQ

Radius of gyration: 35.1 Å; Cα contacts (8 Å, |Δi|>4): 35; chains: 1; bounding box: 66×62×93 Å